Protein AF-A0A3C1DZK1-F1 (afdb_monomer)

Solvent-accessible surface area (backbone atoms only — not comparable to full-atom values): 9828 Å² total; per-residue (Å²): 140,86,86,83,82,64,71,58,36,56,19,50,46,92,81,34,94,62,18,38,54,68,71,61,47,35,73,73,57,36,68,80,52,71,35,83,40,84,42,90,48,55,38,66,56,58,53,66,40,24,66,87,45,89,32,43,88,37,55,49,61,30,21,50,66,93,44,80,73,98,70,36,77,62,51,45,28,49,62,27,54,60,26,74,51,48,52,51,41,48,50,34,64,62,43,87,80,31,46,78,78,40,43,69,56,45,50,50,35,53,51,48,49,54,52,42,47,53,41,26,71,75,70,70,40,64,42,67,74,67,73,69,60,72,90,77,54,73,88,77,67,48,77,90,60,77,77,69,74,80,68,73,76,87,74,85,83,90,80,92,133

Mean predicted aligned error: 7.93 Å

Foldseek 3Di:
DDDDDPLLCLADCVVDVNHPHLVVVCVRQNQAAADEAEDADDQVVSLVRNVVHNHSVNYDYFYADVFDDLFE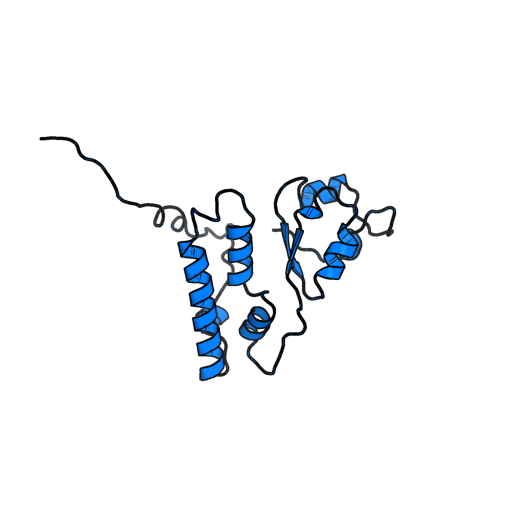PQVRCVSRLNHPLSSVLVCQVRGPPNVVVCVVVNVVSVVVSVVQVVCRVVPVYGDPCVVVDDDDDVVVVPDPPPPPPPPPPDDDDDDDD

Structure (mmCIF, N/CA/C/O backbone):
data_AF-A0A3C1DZK1-F1
#
_entry.id   AF-A0A3C1DZK1-F1
#
loop_
_atom_site.group_PDB
_atom_site.id
_atom_site.type_symbol
_atom_site.label_atom_id
_atom_site.label_alt_id
_atom_site.label_comp_id
_atom_site.label_asym_id
_atom_site.label_entity_id
_atom_site.label_seq_id
_atom_site.pdbx_PDB_ins_code
_atom_site.Cartn_x
_atom_site.Cartn_y
_atom_site.Cartn_z
_atom_site.occupancy
_atom_site.B_iso_or_equiv
_atom_site.auth_seq_id
_atom_site.auth_comp_id
_atom_site.auth_asym_id
_atom_site.auth_atom_id
_atom_site.pdbx_PDB_model_num
ATOM 1 N N . PHE A 1 1 ? -12.452 4.718 -0.309 1.00 89.06 1 PHE A N 1
ATOM 2 C CA . PHE A 1 1 ? -11.004 4.835 -0.044 1.00 89.06 1 PHE A CA 1
ATOM 3 C C . PHE A 1 1 ? -10.799 5.672 1.204 1.00 89.06 1 PHE A C 1
ATOM 5 O O . PHE A 1 1 ? -11.549 6.622 1.394 1.00 89.06 1 PHE A O 1
ATOM 12 N N . VAL A 1 2 ? -9.821 5.318 2.037 1.00 96.00 2 VAL A N 1
ATOM 13 C CA . VAL A 1 2 ? -9.431 6.076 3.236 1.00 96.00 2 VAL A CA 1
ATOM 14 C C . VAL A 1 2 ? -8.013 6.587 3.014 1.00 96.00 2 VAL A C 1
ATOM 16 O O . VAL A 1 2 ? -7.144 5.807 2.633 1.00 96.00 2 VAL A O 1
ATOM 19 N N . ASN A 1 3 ? -7.783 7.879 3.244 1.00 97.19 3 ASN A N 1
ATOM 20 C CA . ASN A 1 3 ? -6.448 8.468 3.223 1.00 97.19 3 ASN A CA 1
ATOM 21 C C . ASN A 1 3 ? -6.018 8.808 4.653 1.00 97.19 3 ASN A C 1
ATOM 23 O O . ASN A 1 3 ? -6.709 9.561 5.340 1.00 97.19 3 ASN A O 1
ATOM 27 N N . VAL A 1 4 ? -4.883 8.269 5.094 1.00 97.25 4 VAL A N 1
ATOM 28 C CA . VAL A 1 4 ? -4.348 8.497 6.442 1.00 97.25 4 VAL A CA 1
ATOM 29 C C . VAL A 1 4 ? -3.216 9.512 6.359 1.00 97.25 4 VAL A C 1
ATOM 31 O O . VAL A 1 4 ? -2.149 9.215 5.830 1.00 97.25 4 VAL A O 1
ATOM 34 N N . VAL A 1 5 ? -3.458 10.711 6.891 1.00 96.25 5 VAL A N 1
ATOM 35 C CA . VAL A 1 5 ? -2.474 11.809 6.911 1.00 96.25 5 VAL A CA 1
ATOM 36 C C . VAL A 1 5 ? -1.761 11.882 8.261 1.00 96.25 5 VAL A C 1
ATOM 38 O O . VAL A 1 5 ? -0.535 11.886 8.313 1.00 96.25 5 VAL A O 1
ATOM 41 N N . ASP A 1 6 ? -2.518 11.890 9.362 1.00 96.06 6 ASP A N 1
ATOM 42 C CA . ASP A 1 6 ? -1.965 11.789 10.716 1.00 96.06 6 ASP A CA 1
ATOM 43 C C . ASP A 1 6 ? -1.924 10.316 11.138 1.00 96.06 6 ASP A C 1
ATOM 45 O O . ASP A 1 6 ? -2.941 9.731 11.512 1.00 96.06 6 ASP A O 1
ATOM 49 N N . LEU A 1 7 ? -0.737 9.710 11.072 1.00 96.31 7 LEU A N 1
ATOM 50 C CA . LEU A 1 7 ? -0.542 8.300 11.411 1.00 96.31 7 LEU A CA 1
ATOM 51 C C . LEU A 1 7 ? -0.827 8.009 12.895 1.00 96.31 7 LEU A C 1
ATOM 53 O O . LEU A 1 7 ? -1.224 6.894 13.236 1.00 96.31 7 LEU A O 1
ATOM 57 N N . MET A 1 8 ? -0.671 8.999 13.782 1.00 97.12 8 MET A N 1
ATOM 58 C CA . MET A 1 8 ? -0.904 8.809 15.215 1.00 97.12 8 MET A CA 1
ATOM 59 C C . MET A 1 8 ? -2.386 8.589 15.537 1.00 97.12 8 MET A C 1
ATOM 61 O O . MET A 1 8 ? -2.689 7.997 16.572 1.00 97.12 8 MET A O 1
ATOM 65 N N . ARG A 1 9 ? -3.302 8.961 14.630 1.00 97.25 9 ARG A N 1
ATOM 66 C CA . ARG A 1 9 ? -4.741 8.665 14.743 1.00 97.25 9 ARG A CA 1
ATOM 67 C C . ARG A 1 9 ? -5.045 7.168 14.789 1.00 97.25 9 ARG A C 1
ATOM 69 O O . ARG A 1 9 ? -6.070 6.785 15.343 1.00 97.25 9 ARG A O 1
ATOM 76 N N . LEU A 1 10 ? -4.165 6.312 14.260 1.00 97.38 10 LEU A N 1
ATOM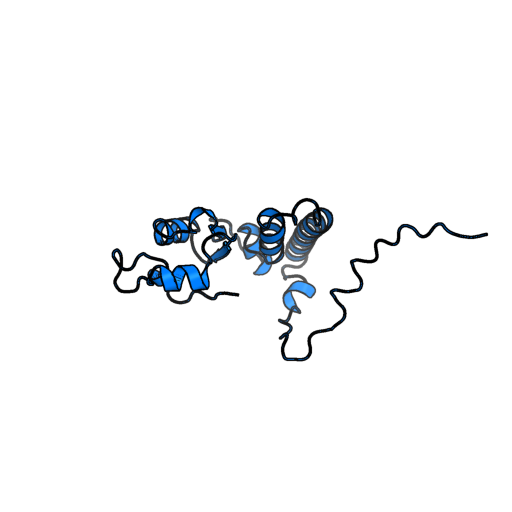 77 C CA . LEU A 1 10 ? -4.346 4.858 14.327 1.00 97.38 10 LEU A CA 1
ATOM 78 C C . LEU A 1 10 ? -4.258 4.314 15.762 1.00 97.38 10 LEU A C 1
ATOM 80 O O . LEU A 1 10 ? -4.835 3.265 16.041 1.00 97.38 10 LEU A O 1
ATOM 84 N N . GLN A 1 11 ? -3.592 5.025 16.678 1.00 97.25 11 GLN A N 1
ATOM 85 C CA . GLN A 1 11 ? -3.417 4.594 18.067 1.00 97.25 11 GLN A CA 1
ATOM 86 C C . GLN A 1 11 ? -4.667 4.798 18.907 1.00 97.25 11 GLN A C 1
ATOM 88 O O . GLN A 1 11 ? -5.369 5.787 18.735 1.00 97.25 11 GLN A O 1
ATOM 93 N N . ASP A 1 12 ? -4.886 3.900 19.860 1.00 94.31 12 ASP A N 1
ATOM 94 C CA . ASP A 1 12 ? -5.866 4.050 20.939 1.00 94.31 12 ASP A CA 1
ATOM 95 C C . ASP A 1 12 ? -5.677 5.407 21.668 1.00 94.31 12 ASP A C 1
ATOM 97 O O . ASP A 1 12 ? -4.537 5.780 21.979 1.00 94.31 12 ASP A O 1
ATOM 101 N N . PRO A 1 13 ? -6.758 6.166 21.944 1.00 95.75 13 PRO A N 1
ATOM 102 C CA . PRO A 1 13 ? -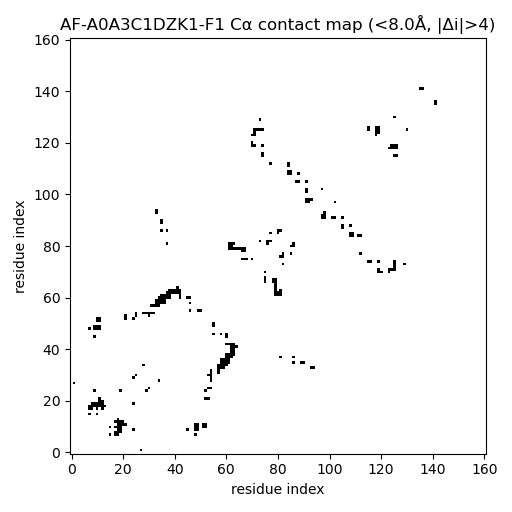6.677 7.494 22.562 1.00 95.75 13 PRO A CA 1
ATOM 103 C C . PRO A 1 13 ? -6.094 7.463 23.983 1.00 95.75 13 PRO A C 1
ATOM 105 O O . PRO A 1 13 ? -5.583 8.473 24.464 1.00 95.75 13 PRO A O 1
ATOM 108 N N . THR A 1 14 ? -6.107 6.308 24.656 1.00 95.38 14 THR A N 1
ATOM 109 C CA . THR A 1 14 ? -5.430 6.107 25.947 1.00 95.38 14 THR A CA 1
ATOM 110 C C . THR A 1 14 ? -3.909 6.002 25.816 1.00 95.38 14 THR A C 1
ATOM 112 O O . THR A 1 14 ? -3.203 6.172 26.808 1.00 95.38 14 THR A O 1
ATOM 115 N N . GLN A 1 15 ? -3.392 5.709 24.617 1.00 94.56 15 GLN A N 1
ATOM 116 C CA . GLN A 1 15 ? -1.956 5.581 24.341 1.00 94.56 15 GLN A CA 1
ATOM 117 C C . GLN A 1 15 ? -1.347 6.874 23.794 1.00 94.56 15 GLN A C 1
ATOM 119 O O . GLN A 1 15 ? -0.170 7.143 24.032 1.00 94.56 15 GLN A O 1
ATOM 124 N N . HIS A 1 16 ? -2.124 7.681 23.065 1.00 95.25 16 HIS A N 1
ATOM 125 C CA . HIS A 1 16 ? -1.625 8.911 22.459 1.00 95.25 16 HIS A CA 1
ATOM 126 C C . HIS A 1 16 ? -2.717 9.993 22.373 1.00 95.25 16 HIS A C 1
ATOM 128 O O . HIS A 1 16 ? -3.825 9.679 21.945 1.00 95.25 16 HIS A O 1
ATOM 134 N N . PRO A 1 17 ? -2.421 11.281 22.658 1.00 94.88 17 PRO A N 1
ATOM 135 C CA . PRO A 1 17 ? -3.427 12.355 22.639 1.00 94.88 17 PRO A CA 1
ATOM 136 C C . PRO A 1 17 ? -4.111 12.585 21.283 1.00 94.88 17 PRO A C 1
ATOM 138 O O . PRO A 1 17 ? -5.195 13.152 21.221 1.00 94.88 17 PRO A O 1
ATOM 141 N N . HIS A 1 18 ? -3.468 12.170 20.190 1.00 95.19 18 HIS A N 1
ATOM 142 C CA . HIS A 1 18 ? -4.031 12.241 18.833 1.00 95.19 18 HIS A CA 1
ATOM 143 C C . HIS A 1 18 ? -4.790 10.970 18.431 1.00 95.19 18 HIS A C 1
ATOM 145 O O . HIS A 1 18 ? -5.290 10.892 17.308 1.00 95.19 18 HIS A O 1
ATOM 151 N N . GLY A 1 19 ? -4.822 9.958 19.299 1.00 96.56 19 GLY A N 1
ATOM 152 C CA . GLY A 1 19 ? -5.484 8.697 19.024 1.00 96.56 19 GLY A CA 1
ATOM 153 C C . GLY A 1 19 ? -6.975 8.893 18.764 1.00 96.56 19 GLY A C 1
ATOM 154 O O . GLY A 1 19 ? -7.639 9.689 19.424 1.00 96.56 19 GLY A O 1
ATOM 155 N N . MET A 1 20 ? -7.495 8.199 17.757 1.00 96.19 20 MET A N 1
ATOM 156 C CA . MET A 1 20 ? -8.904 8.284 17.366 1.00 96.19 20 MET A CA 1
ATOM 157 C C . MET A 1 20 ? -9.784 7.453 18.320 1.00 96.19 20 MET A C 1
ATOM 159 O O . MET A 1 20 ? -9.365 6.348 18.661 1.00 96.19 20 MET A O 1
ATOM 163 N N . PRO A 1 21 ? -10.983 7.900 18.737 1.00 96.94 21 PRO A N 1
ATOM 164 C CA . PRO A 1 21 ? -11.939 7.047 19.452 1.00 96.94 21 PRO A CA 1
ATOM 165 C C . PRO A 1 21 ? -12.226 5.737 18.702 1.00 96.94 21 PRO A C 1
ATOM 167 O O . PRO A 1 21 ? -12.169 5.707 17.474 1.00 96.94 21 PRO A O 1
ATOM 170 N N . ASP A 1 22 ? -12.525 4.648 19.415 1.00 97.25 22 ASP A N 1
ATOM 171 C CA . ASP A 1 22 ? -12.754 3.340 18.775 1.00 97.25 22 ASP A CA 1
ATOM 172 C C . ASP A 1 22 ? -13.943 3.364 17.804 1.00 97.25 22 ASP A C 1
ATOM 174 O O . ASP A 1 22 ? -13.847 2.812 16.713 1.00 97.25 22 ASP A O 1
ATOM 178 N N . GLU A 1 23 ? -15.021 4.076 18.146 1.00 97.19 23 GLU A N 1
ATOM 179 C CA . GLU A 1 23 ? -16.193 4.238 17.273 1.00 97.19 23 GLU A CA 1
ATOM 180 C C . GLU A 1 23 ? -15.852 4.926 15.941 1.00 97.19 23 GLU A C 1
ATOM 182 O O . GLU A 1 23 ? -16.282 4.481 14.874 1.00 97.19 23 GLU A O 1
ATOM 187 N N . ASP A 1 24 ? -15.013 5.964 15.985 1.00 97.44 24 ASP A N 1
ATOM 188 C CA . ASP A 1 24 ? -14.542 6.669 14.797 1.00 97.44 24 ASP A CA 1
ATOM 189 C C . ASP A 1 24 ? -13.626 5.759 13.970 1.00 97.44 24 ASP A C 1
ATOM 191 O O . ASP A 1 24 ? -13.761 5.691 12.746 1.00 97.44 24 ASP A O 1
ATOM 195 N N . PHE A 1 25 ? -12.726 5.018 14.626 1.00 97.81 25 PHE A N 1
ATOM 196 C CA . PHE A 1 25 ? -11.829 4.080 13.955 1.00 97.81 25 PHE A CA 1
ATOM 197 C C . PHE A 1 25 ? -12.617 2.987 13.227 1.00 97.81 25 PHE A C 1
ATOM 199 O O . PHE A 1 25 ? -12.369 2.727 12.047 1.00 97.81 25 PHE A O 1
ATOM 206 N N . ASP A 1 26 ? -13.599 2.392 13.901 1.00 97.81 26 ASP A N 1
ATOM 207 C CA . ASP A 1 26 ? -14.452 1.341 13.353 1.00 97.81 26 ASP A CA 1
ATOM 208 C C . ASP A 1 26 ? -15.348 1.872 12.224 1.00 97.81 26 ASP A C 1
ATOM 210 O O . ASP A 1 26 ? -15.584 1.166 11.244 1.00 97.81 26 ASP A O 1
ATOM 214 N N . SER A 1 27 ? -15.784 3.136 12.279 1.00 97.25 27 SER A N 1
ATOM 215 C CA . SER A 1 27 ? -16.519 3.755 11.166 1.00 97.25 27 SER A CA 1
ATOM 216 C C . SER A 1 27 ? -15.675 3.875 9.887 1.00 97.25 27 SER A C 1
ATOM 218 O O . SER A 1 27 ? -16.202 3.776 8.776 1.00 97.25 27 SER A O 1
ATOM 220 N N . VAL A 1 28 ? -14.356 4.049 10.033 1.00 97.12 28 VAL A N 1
ATOM 221 C CA . VAL A 1 28 ? -13.412 4.239 8.923 1.00 97.12 28 VAL A CA 1
ATOM 222 C C . VAL A 1 28 ? -12.889 2.906 8.390 1.00 97.12 28 VAL A C 1
ATOM 224 O O . VAL A 1 28 ? -12.831 2.702 7.176 1.00 97.12 28 VAL A O 1
ATOM 227 N N . PHE A 1 29 ? -12.490 2.002 9.285 1.00 97.69 29 PHE A N 1
ATOM 228 C CA . PHE A 1 29 ? -11.805 0.753 8.940 1.00 97.69 29 PHE A CA 1
ATOM 229 C C . PHE A 1 29 ? -12.680 -0.487 9.069 1.00 97.69 29 PHE A C 1
ATOM 231 O O . PHE A 1 29 ? -12.211 -1.585 8.763 1.00 97.69 29 PHE A O 1
ATOM 238 N N . THR A 1 30 ? -13.951 -0.314 9.441 1.00 97.75 30 THR A N 1
ATOM 239 C CA . THR A 1 30 ? -14.915 -1.383 9.732 1.00 97.75 30 THR A CA 1
ATOM 240 C C . THR A 1 30 ? -14.488 -2.250 10.912 1.00 97.75 30 THR A C 1
ATOM 242 O O . THR A 1 30 ? -13.351 -2.185 11.371 1.00 97.75 30 THR A O 1
ATOM 245 N N . THR A 1 31 ? -15.402 -3.079 11.405 1.00 98.00 31 THR A N 1
ATOM 246 C CA . THR A 1 31 ? -15.141 -3.985 12.530 1.00 98.00 31 THR A CA 1
ATOM 247 C C . THR A 1 31 ? -14.650 -5.363 12.091 1.00 98.00 31 THR A C 1
ATOM 249 O O . THR A 1 31 ? -14.102 -6.096 12.909 1.00 98.00 31 THR A O 1
ATOM 252 N N . ASP A 1 32 ? -14.877 -5.736 10.829 1.00 97.31 32 ASP A N 1
ATOM 253 C CA . ASP A 1 32 ? -14.775 -7.125 10.369 1.00 97.31 32 ASP A CA 1
ATOM 254 C C . ASP A 1 32 ? -14.281 -7.308 8.924 1.00 97.31 32 ASP A C 1
ATOM 256 O O . ASP A 1 32 ? -14.016 -8.441 8.516 1.00 97.31 32 ASP A O 1
ATOM 260 N N . LYS A 1 33 ? -14.157 -6.241 8.121 1.00 98.00 33 LYS A N 1
ATOM 261 C CA . LYS A 1 33 ? -13.747 -6.375 6.714 1.00 98.00 33 LYS A CA 1
ATOM 262 C C . LYS A 1 33 ? -12.226 -6.299 6.557 1.00 98.00 33 LYS A C 1
ATOM 264 O O . LYS A 1 33 ? -11.576 -5.544 7.285 1.00 98.00 33 LYS A O 1
ATOM 269 N N . PRO A 1 34 ? -11.652 -7.001 5.561 1.00 98.31 34 PRO A N 1
ATOM 270 C CA . PRO A 1 34 ? -10.246 -6.858 5.195 1.00 98.31 34 PRO A CA 1
ATOM 271 C C . PRO A 1 34 ? -9.863 -5.408 4.872 1.00 98.31 34 PRO A C 1
ATOM 273 O O . PRO A 1 34 ? -10.561 -4.729 4.115 1.00 98.31 34 PRO A O 1
ATOM 276 N N . VAL A 1 35 ? -8.712 -4.959 5.378 1.00 98.44 35 VAL A N 1
ATOM 277 C CA . VAL A 1 35 ? -8.138 -3.633 5.110 1.00 98.44 35 VAL A CA 1
ATOM 278 C C . VAL A 1 35 ? -6.815 -3.801 4.370 1.00 98.44 35 VAL A C 1
ATOM 280 O O . VAL A 1 35 ? -5.818 -4.222 4.951 1.00 98.44 35 VAL A O 1
ATOM 283 N N . ILE A 1 36 ? -6.780 -3.438 3.087 1.00 98.44 36 ILE A N 1
ATOM 284 C CA . ILE A 1 36 ? -5.524 -3.345 2.329 1.00 98.44 36 ILE A CA 1
ATOM 285 C C . ILE A 1 36 ? -4.915 -1.967 2.584 1.00 98.44 36 ILE A C 1
ATOM 287 O O . ILE A 1 36 ? -5.479 -0.951 2.177 1.00 98.44 36 ILE A O 1
ATOM 291 N N . PHE A 1 37 ? -3.775 -1.927 3.275 1.00 98.62 37 PHE A N 1
ATOM 292 C CA . PHE A 1 37 ? -3.149 -0.682 3.721 1.00 98.62 37 PHE A CA 1
ATOM 293 C C . PHE A 1 37 ? -1.809 -0.475 3.008 1.00 98.62 37 PHE A C 1
ATOM 295 O O . PHE A 1 37 ? -0.858 -1.215 3.248 1.00 98.62 37 PHE A O 1
ATOM 302 N N . ALA A 1 38 ? -1.708 0.542 2.153 1.00 98.38 38 ALA A N 1
ATOM 303 C CA . ALA A 1 38 ? -0.453 0.932 1.512 1.00 98.38 38 ALA A CA 1
ATOM 304 C C . ALA A 1 38 ? 0.249 2.019 2.341 1.00 98.38 38 ALA A C 1
ATOM 306 O O . ALA A 1 38 ? -0.325 3.074 2.603 1.00 98.38 38 ALA A O 1
ATOM 307 N N . PHE A 1 39 ? 1.486 1.763 2.762 1.00 98.25 39 PHE A N 1
ATOM 308 C CA . PHE A 1 39 ? 2.244 2.634 3.655 1.00 98.25 39 PHE A CA 1
ATOM 309 C C . PHE A 1 39 ? 3.639 2.935 3.100 1.00 98.25 39 PHE A C 1
ATOM 311 O O . PHE A 1 39 ? 4.304 2.061 2.558 1.00 98.25 39 PHE A O 1
ATOM 318 N N . HIS A 1 40 ? 4.109 4.175 3.249 1.00 95.62 40 HIS A N 1
ATOM 319 C CA . HIS A 1 40 ? 5.418 4.596 2.732 1.00 95.62 40 HIS A CA 1
ATOM 320 C C . HIS A 1 40 ? 6.599 4.084 3.576 1.00 95.62 40 HIS A C 1
ATOM 322 O O . HIS A 1 40 ? 7.720 4.017 3.082 1.00 95.62 40 HIS A O 1
ATOM 328 N N . GLY A 1 41 ? 6.360 3.739 4.846 1.00 97.25 41 GLY A N 1
ATOM 329 C CA . GLY A 1 41 ? 7.374 3.222 5.764 1.00 97.25 41 GLY A CA 1
ATOM 330 C C . GLY A 1 41 ? 7.271 1.714 5.991 1.00 97.25 41 GLY A C 1
ATOM 331 O O . GLY A 1 41 ? 6.683 0.972 5.203 1.00 97.25 41 GLY A O 1
ATOM 332 N N . TYR A 1 42 ? 7.829 1.258 7.112 1.00 98.19 42 TYR A N 1
ATOM 333 C CA . TYR A 1 42 ? 7.813 -0.150 7.503 1.00 98.19 42 TYR A CA 1
ATOM 334 C C . TYR A 1 42 ? 6.414 -0.618 7.933 1.00 98.19 42 TYR A C 1
ATOM 336 O O . TYR A 1 42 ? 5.850 -0.036 8.866 1.00 98.19 42 TYR A O 1
ATOM 344 N N . PRO A 1 43 ? 5.874 -1.710 7.353 1.00 98.00 43 PRO A N 1
ATOM 345 C CA . PRO A 1 43 ? 4.552 -2.241 7.709 1.00 98.00 43 PRO A CA 1
ATOM 346 C C . PRO A 1 43 ? 4.364 -2.525 9.202 1.00 98.00 43 PRO A C 1
ATOM 348 O O . PRO A 1 43 ? 3.279 -2.322 9.745 1.00 98.00 43 PRO A O 1
ATOM 351 N N . ALA A 1 44 ? 5.434 -2.953 9.880 1.00 98.00 44 ALA A N 1
ATOM 352 C CA . ALA A 1 44 ? 5.415 -3.272 11.304 1.00 98.00 44 ALA A CA 1
ATOM 353 C C . ALA A 1 44 ? 4.925 -2.101 12.172 1.00 98.00 44 ALA A C 1
ATOM 355 O O . ALA A 1 44 ? 4.220 -2.332 13.151 1.00 98.00 44 ALA A O 1
ATOM 356 N N . LEU A 1 45 ? 5.227 -0.854 11.789 1.00 98.12 45 LEU A N 1
ATOM 357 C CA . LEU A 1 45 ? 4.778 0.322 12.532 1.00 98.12 45 LEU A CA 1
ATOM 358 C C . LEU A 1 45 ? 3.251 0.446 12.518 1.00 98.12 45 LEU A C 1
ATOM 360 O O . LEU A 1 45 ? 2.654 0.695 13.557 1.00 98.12 45 LEU A O 1
ATOM 364 N N . VAL A 1 46 ? 2.599 0.228 11.374 1.00 98.44 46 VAL A N 1
ATOM 365 C CA . VAL A 1 46 ? 1.130 0.297 11.282 1.00 98.44 46 VAL A CA 1
ATOM 366 C C . VAL A 1 46 ? 0.490 -0.744 12.200 1.00 98.44 46 VAL A C 1
ATOM 368 O O . VAL A 1 46 ? -0.425 -0.416 12.951 1.00 98.44 46 VAL A O 1
ATOM 371 N N . HIS A 1 47 ? 1.019 -1.972 12.211 1.00 98.19 47 HIS A N 1
ATOM 372 C CA . HIS A 1 47 ? 0.554 -3.017 13.126 1.00 98.19 47 HIS A CA 1
ATOM 373 C C . HIS A 1 47 ? 0.779 -2.647 14.595 1.00 98.19 47 HIS A C 1
ATOM 375 O O . HIS A 1 47 ? -0.115 -2.848 15.413 1.00 98.19 47 HIS A O 1
ATOM 381 N N . GLN A 1 48 ? 1.935 -2.068 14.928 1.00 97.69 48 GLN A N 1
ATOM 382 C CA . GLN A 1 48 ? 2.227 -1.597 16.280 1.00 97.69 48 GLN A CA 1
ATOM 383 C C . GLN A 1 48 ? 1.291 -0.465 16.713 1.00 97.69 48 GLN A C 1
ATOM 385 O O . GLN A 1 48 ? 0.925 -0.412 17.878 1.00 97.69 48 GLN A O 1
ATOM 390 N N . LEU A 1 49 ? 0.900 0.440 15.818 1.00 97.94 49 LEU A N 1
ATOM 391 C CA . LEU A 1 49 ? -0.001 1.541 16.166 1.00 97.94 49 LEU A CA 1
ATOM 392 C C . LEU A 1 49 ? -1.455 1.066 16.292 1.00 97.94 49 LEU A C 1
ATOM 394 O O . LEU A 1 49 ? -2.175 1.539 17.166 1.00 97.94 49 LEU A O 1
ATOM 398 N N . ALA A 1 50 ? -1.879 0.109 15.464 1.00 97.75 50 ALA A N 1
ATOM 399 C CA . ALA A 1 50 ? -3.259 -0.373 15.418 1.00 97.75 50 ALA A CA 1
ATOM 400 C C . ALA A 1 50 ? -3.550 -1.575 16.339 1.00 97.75 50 ALA A C 1
ATOM 402 O O . ALA A 1 50 ? -4.691 -2.017 16.388 1.00 97.75 50 ALA A O 1
ATOM 403 N N . TYR A 1 51 ? -2.572 -2.120 17.076 1.00 97.12 51 TYR A N 1
ATOM 404 C CA . TYR A 1 51 ? -2.705 -3.419 17.768 1.00 97.12 51 TYR A CA 1
ATOM 405 C C . TYR A 1 51 ? -3.873 -3.552 18.765 1.00 97.12 51 TYR A C 1
ATOM 407 O O . TYR A 1 51 ? -4.260 -4.672 19.078 1.00 97.12 51 TYR A O 1
ATOM 415 N N . ARG A 1 52 ? -4.412 -2.441 19.290 1.00 96.44 52 ARG A N 1
ATOM 416 C CA . ARG A 1 52 ? -5.556 -2.430 20.230 1.00 96.44 52 ARG A CA 1
ATOM 417 C C . ARG A 1 52 ? -6.913 -2.256 19.545 1.00 96.44 52 ARG A C 1
ATOM 419 O O . ARG A 1 52 ? -7.928 -2.249 20.226 1.00 96.44 52 ARG A O 1
ATOM 426 N N . ARG A 1 53 ? -6.944 -2.061 18.225 1.00 97.69 53 ARG A N 1
ATOM 427 C CA . ARG A 1 53 ? -8.169 -1.749 17.474 1.00 97.69 53 ARG A CA 1
ATOM 428 C C . ARG A 1 53 ? -8.934 -3.014 17.126 1.00 97.69 53 ARG A C 1
ATOM 430 O O . ARG A 1 53 ? -8.310 -3.989 16.736 1.00 97.69 53 ARG A O 1
ATOM 437 N N . ASN A 1 54 ? -10.264 -2.988 17.162 1.00 95.81 54 ASN A N 1
ATOM 438 C CA . ASN A 1 54 ? -11.110 -4.175 16.961 1.00 95.81 54 ASN A CA 1
ATOM 439 C C . ASN A 1 54 ? -10.751 -4.987 15.699 1.00 95.81 54 ASN A C 1
ATOM 441 O O . ASN A 1 54 ? -10.540 -6.199 15.757 1.00 95.81 54 ASN A O 1
ATOM 445 N N . ASN A 1 55 ? -10.592 -4.308 14.564 1.00 97.12 55 ASN A N 1
ATOM 446 C CA . ASN A 1 55 ? -10.349 -4.940 13.266 1.00 97.12 55 ASN A CA 1
ATOM 447 C C . ASN A 1 55 ? -8.854 -5.113 12.913 1.00 97.12 55 ASN A C 1
ATOM 449 O O . ASN A 1 55 ? -8.508 -5.404 11.769 1.00 97.12 55 ASN A O 1
ATOM 453 N N . HIS A 1 56 ? -7.928 -4.921 13.863 1.00 97.31 56 HIS A N 1
ATOM 454 C CA . HIS A 1 56 ? -6.486 -4.866 13.569 1.00 97.31 56 HIS A CA 1
ATOM 455 C C . HIS A 1 56 ? -5.920 -6.148 12.928 1.00 97.31 56 HIS A C 1
ATOM 457 O O . HIS A 1 56 ? -4.930 -6.099 12.199 1.00 97.31 56 HIS A O 1
ATOM 463 N N . HIS A 1 57 ? -6.545 -7.298 13.185 1.00 97.38 57 HIS A N 1
ATOM 464 C CA . HIS A 1 57 ? -6.161 -8.592 12.624 1.00 97.38 57 HIS A CA 1
ATOM 465 C C . HIS A 1 57 ? -6.450 -8.705 11.114 1.00 97.38 57 HIS A C 1
ATOM 467 O O . HIS A 1 57 ? -5.805 -9.499 10.432 1.00 97.38 57 HIS A O 1
ATOM 473 N N . ASN A 1 58 ? -7.359 -7.880 10.584 1.00 98.00 58 ASN A N 1
ATOM 474 C CA . ASN A 1 58 ? -7.702 -7.796 9.162 1.00 98.00 58 ASN A CA 1
ATOM 475 C C . ASN A 1 58 ? -6.885 -6.738 8.402 1.00 98.00 58 ASN A C 1
ATOM 477 O O . ASN A 1 58 ? -7.149 -6.471 7.228 1.00 98.00 58 ASN A O 1
ATOM 481 N N . PHE A 1 59 ? -5.889 -6.118 9.044 1.00 98.44 59 PHE A N 1
ATOM 482 C CA . PHE A 1 59 ? -4.987 -5.190 8.370 1.00 98.44 59 PHE A CA 1
ATOM 483 C C . PHE A 1 59 ? -3.927 -5.969 7.590 1.00 98.44 59 PHE A C 1
ATOM 485 O O . PHE A 1 59 ? -3.089 -6.670 8.153 1.00 98.44 59 PHE A O 1
ATOM 492 N N . HIS A 1 60 ? -3.928 -5.796 6.275 1.00 98.38 60 HIS A N 1
ATOM 493 C CA . HIS A 1 60 ? -2.938 -6.339 5.355 1.00 98.38 60 HIS A CA 1
ATOM 494 C C . HIS A 1 60 ? -2.074 -5.189 4.846 1.00 98.38 60 HIS A C 1
ATOM 496 O O . HIS A 1 60 ? -2.389 -4.526 3.856 1.00 98.38 60 HIS A O 1
ATOM 502 N N . VAL A 1 61 ? -0.994 -4.918 5.580 1.00 98.50 61 VAL A N 1
ATOM 503 C CA . VAL A 1 61 ? -0.151 -3.747 5.344 1.00 98.50 61 VAL A CA 1
ATOM 504 C C . VAL A 1 61 ? 0.964 -4.073 4.350 1.00 98.50 61 VAL A C 1
ATOM 506 O O . VAL A 1 61 ? 1.737 -5.019 4.523 1.00 98.50 61 VAL A O 1
ATOM 509 N N . ARG A 1 62 ? 1.075 -3.251 3.309 1.00 98.38 62 ARG A N 1
ATOM 510 C CA . ARG A 1 62 ? 2.217 -3.186 2.394 1.00 98.38 62 ARG A CA 1
ATOM 511 C C . ARG A 1 62 ? 2.996 -1.911 2.656 1.00 98.38 62 ARG A C 1
ATOM 513 O O . ARG A 1 62 ? 2.423 -0.882 2.992 1.00 98.38 62 ARG A O 1
ATOM 520 N N . GLY A 1 63 ? 4.305 -1.985 2.482 1.00 97.75 63 GLY A N 1
ATOM 521 C CA . GLY A 1 63 ? 5.183 -0.842 2.645 1.00 97.75 63 GLY A CA 1
ATOM 522 C C . GLY A 1 63 ? 6.616 -1.204 2.332 1.00 97.75 63 GLY A C 1
ATOM 523 O O . GLY A 1 63 ? 6.871 -2.228 1.699 1.00 97.75 63 GLY A O 1
ATOM 524 N N . PHE A 1 64 ? 7.544 -0.364 2.765 1.00 97.75 64 PHE A N 1
ATOM 525 C CA . PHE A 1 64 ? 8.954 -0.526 2.448 1.00 97.75 64 PHE A CA 1
ATOM 526 C C . PHE A 1 64 ? 9.519 -1.842 3.009 1.00 97.75 64 PHE A C 1
ATOM 528 O O . PHE A 1 64 ? 9.286 -2.195 4.169 1.00 97.75 64 PHE A O 1
ATOM 535 N N . LYS A 1 65 ? 10.254 -2.574 2.163 1.00 97.69 65 LYS A N 1
ATOM 536 C CA . LYS A 1 65 ? 10.854 -3.887 2.453 1.00 97.69 65 LYS A CA 1
ATOM 537 C C . LYS A 1 65 ? 12.380 -3.885 2.340 1.00 97.69 65 LYS A C 1
ATOM 539 O O . LYS A 1 65 ? 12.954 -4.956 2.159 1.00 97.69 65 LYS A O 1
ATOM 544 N N . GLU A 1 66 ? 13.026 -2.718 2.389 1.00 97.06 66 GLU A N 1
ATOM 545 C CA . GLU A 1 66 ? 14.481 -2.589 2.173 1.00 97.06 66 GLU A CA 1
ATOM 546 C C . GLU A 1 66 ? 14.925 -3.125 0.803 1.00 97.06 66 GLU A C 1
ATOM 548 O O . GLU A 1 66 ? 16.026 -3.643 0.626 1.00 97.06 66 GLU A O 1
ATOM 553 N N . LYS A 1 67 ? 14.039 -3.030 -0.195 1.00 96.06 67 LYS A N 1
ATOM 554 C CA . LYS A 1 67 ? 14.340 -3.410 -1.572 1.00 96.06 67 LYS A CA 1
ATOM 555 C C . LYS A 1 67 ? 14.390 -2.160 -2.428 1.00 96.06 67 LYS A C 1
ATOM 557 O O . LYS A 1 67 ? 13.402 -1.445 -2.561 1.00 96.06 67 LYS A O 1
ATOM 562 N N . GLY A 1 68 ? 15.548 -1.900 -3.010 1.00 93.44 68 GLY A N 1
ATOM 563 C CA . GLY A 1 68 ? 15.753 -0.734 -3.847 1.00 93.44 68 GLY A CA 1
ATOM 564 C C . GLY A 1 68 ? 17.079 -0.794 -4.575 1.00 93.44 68 GLY A C 1
ATOM 565 O O . GLY A 1 68 ? 18.029 -1.427 -4.121 1.00 93.44 68 GLY A O 1
ATOM 566 N N . THR A 1 69 ? 17.117 -0.138 -5.724 1.00 94.94 69 THR A N 1
ATOM 567 C CA . THR A 1 69 ? 18.323 0.111 -6.510 1.00 94.94 69 THR A CA 1
ATOM 568 C C . THR A 1 69 ? 18.069 1.337 -7.384 1.00 94.94 69 THR A C 1
ATOM 570 O O . THR A 1 69 ? 16.971 1.895 -7.371 1.00 94.94 69 THR A O 1
ATOM 573 N N . THR A 1 70 ? 19.061 1.772 -8.153 1.00 96.75 70 THR A N 1
ATOM 574 C CA . THR A 1 70 ? 18.829 2.751 -9.217 1.00 96.75 70 THR A CA 1
ATOM 575 C C . THR A 1 70 ? 17.955 2.102 -10.292 1.00 96.75 70 THR A C 1
ATOM 577 O O . THR A 1 70 ? 18.438 1.295 -11.080 1.00 96.75 70 THR A O 1
ATOM 580 N N . THR A 1 71 ? 16.662 2.415 -10.290 1.00 97.25 71 THR A N 1
ATOM 581 C CA . THR A 1 71 ? 15.658 1.901 -11.235 1.00 97.25 71 THR A CA 1
ATOM 582 C C . THR A 1 71 ? 14.534 2.931 -11.400 1.00 97.25 71 THR A C 1
ATOM 584 O O . THR A 1 71 ? 14.599 4.032 -10.844 1.00 97.25 71 THR A O 1
ATOM 587 N N . THR A 1 72 ? 13.515 2.602 -12.185 1.00 98.06 72 THR A N 1
ATOM 588 C CA . THR A 1 72 ? 12.373 3.475 -12.458 1.00 98.06 72 THR A CA 1
ATOM 589 C C . THR A 1 72 ? 11.409 3.554 -11.259 1.00 98.06 72 THR A C 1
ATOM 591 O O . THR A 1 72 ? 11.384 2.649 -10.416 1.00 98.06 72 THR A O 1
ATOM 594 N N . PRO A 1 73 ? 10.595 4.623 -11.140 1.00 98.00 73 PRO A N 1
ATOM 595 C CA . PRO A 1 73 ? 9.634 4.765 -10.044 1.00 98.00 73 PRO A CA 1
ATOM 596 C C . PRO A 1 73 ? 8.683 3.573 -9.869 1.00 98.00 73 PRO A C 1
ATOM 598 O O . PRO A 1 73 ? 8.462 3.136 -8.737 1.00 98.00 73 PRO A O 1
ATOM 601 N N . PHE A 1 74 ? 8.130 3.020 -10.953 1.00 98.12 74 PHE A N 1
ATOM 602 C CA . PHE A 1 74 ? 7.212 1.886 -10.840 1.00 98.12 74 PHE A CA 1
ATOM 603 C C . PHE A 1 74 ? 7.924 0.594 -10.432 1.00 98.12 74 PHE A C 1
ATOM 605 O O . PHE A 1 74 ? 7.424 -0.127 -9.564 1.00 98.12 74 PHE A O 1
ATOM 612 N N . ASP A 1 75 ? 9.116 0.322 -10.973 1.00 98.12 75 ASP A N 1
ATOM 613 C CA . ASP A 1 75 ? 9.896 -0.849 -10.559 1.00 98.12 75 ASP A CA 1
ATOM 614 C C . ASP A 1 75 ? 10.322 -0.747 -9.083 1.00 98.12 75 ASP A C 1
ATOM 616 O O . ASP A 1 75 ? 10.249 -1.742 -8.361 1.00 98.12 75 ASP A O 1
ATOM 620 N N . MET A 1 76 ? 10.631 0.453 -8.568 1.00 98.12 76 MET A N 1
ATOM 621 C CA . MET A 1 76 ? 10.862 0.666 -7.129 1.00 98.12 76 MET A CA 1
ATOM 622 C C . MET A 1 76 ? 9.666 0.241 -6.260 1.00 98.12 76 MET A C 1
ATOM 624 O O . MET A 1 76 ? 9.855 -0.368 -5.200 1.00 98.12 76 MET A O 1
ATOM 628 N N . LEU A 1 77 ? 8.429 0.512 -6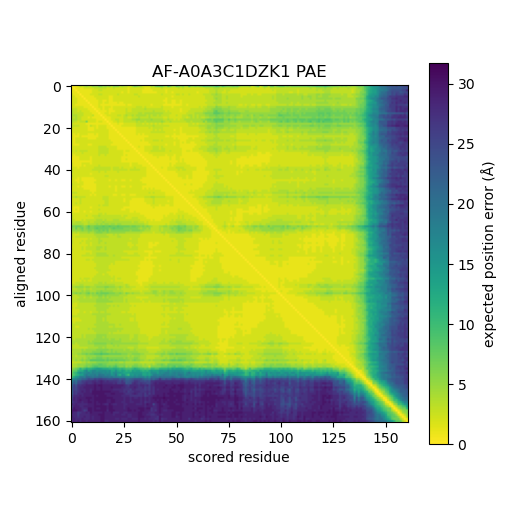.694 1.00 98.06 77 LEU A N 1
ATOM 629 C CA . LEU A 1 77 ? 7.226 0.036 -5.999 1.00 98.06 77 LEU A CA 1
ATOM 630 C C . LEU A 1 77 ? 7.074 -1.482 -6.120 1.00 98.06 77 LEU A C 1
ATOM 632 O O . LEU A 1 77 ? 6.762 -2.151 -5.131 1.00 98.06 77 LEU A O 1
ATOM 636 N N . MET A 1 78 ? 7.341 -2.040 -7.302 1.00 97.69 78 MET A N 1
ATOM 637 C CA . MET A 1 78 ? 7.274 -3.481 -7.527 1.00 97.69 78 MET A CA 1
ATOM 638 C C . MET A 1 78 ? 8.281 -4.258 -6.678 1.00 97.69 78 MET A C 1
ATOM 640 O O . MET A 1 78 ? 7.945 -5.319 -6.150 1.00 97.69 78 MET A O 1
ATOM 644 N N . LEU A 1 79 ? 9.500 -3.738 -6.507 1.00 97.62 79 LEU A N 1
ATOM 645 C CA . LEU A 1 79 ? 10.522 -4.318 -5.633 1.00 97.62 79 LEU A CA 1
ATOM 646 C C . LEU A 1 79 ? 10.025 -4.450 -4.186 1.00 97.62 79 LEU A C 1
ATOM 648 O O . LEU A 1 79 ? 10.375 -5.415 -3.506 1.00 97.62 79 LEU A O 1
ATOM 652 N N . ASN A 1 80 ? 9.171 -3.531 -3.735 1.00 98.25 80 ASN A N 1
ATOM 653 C CA . ASN A 1 80 ? 8.608 -3.516 -2.384 1.00 98.25 80 ASN A CA 1
ATOM 654 C C . ASN A 1 80 ? 7.211 -4.152 -2.279 1.00 98.25 80 ASN A C 1
ATOM 656 O O . ASN A 1 80 ? 6.635 -4.158 -1.192 1.00 98.25 80 ASN A O 1
ATOM 660 N N . ASP A 1 81 ? 6.676 -4.737 -3.360 1.00 97.81 81 ASP A N 1
ATOM 661 C CA . ASP A 1 81 ? 5.297 -5.247 -3.424 1.00 97.81 81 ASP A CA 1
ATOM 662 C C . ASP A 1 81 ? 4.246 -4.175 -3.063 1.00 97.81 81 ASP A C 1
ATOM 664 O O . ASP A 1 81 ? 3.265 -4.460 -2.372 1.00 97.81 81 ASP A O 1
ATOM 668 N N . LEU A 1 82 ? 4.476 -2.937 -3.508 1.00 97.94 82 LEU A N 1
ATOM 669 C CA . LEU A 1 82 ? 3.622 -1.769 -3.255 1.00 97.94 82 LEU A CA 1
ATOM 670 C C . LEU A 1 82 ? 3.016 -1.189 -4.548 1.00 97.94 82 LEU A C 1
ATOM 672 O O . LEU A 1 82 ? 2.358 -0.153 -4.524 1.00 97.94 82 LEU A O 1
ATOM 676 N N . ASP A 1 83 ? 3.242 -1.840 -5.688 1.00 98.12 83 ASP A N 1
ATOM 677 C CA . ASP A 1 83 ? 2.681 -1.431 -6.973 1.00 98.12 83 ASP A CA 1
ATOM 678 C C . ASP A 1 83 ? 1.167 -1.711 -7.073 1.00 98.12 83 ASP A C 1
ATOM 680 O O . ASP A 1 83 ? 0.607 -2.543 -6.353 1.00 98.12 83 ASP A O 1
ATOM 684 N N . ARG A 1 84 ? 0.490 -1.022 -8.001 1.00 97.38 84 ARG A N 1
ATOM 685 C CA . ARG A 1 84 ? -0.974 -1.090 -8.170 1.00 97.38 84 ARG A CA 1
ATOM 686 C C . ARG A 1 84 ? -1.502 -2.499 -8.458 1.00 97.38 84 ARG A C 1
ATOM 688 O O . ARG A 1 84 ? -2.576 -2.847 -7.970 1.00 97.38 84 ARG A O 1
ATOM 695 N N . TYR A 1 85 ? -0.753 -3.315 -9.200 1.00 98.31 85 TYR A N 1
ATOM 696 C CA . TYR A 1 85 ? -1.152 -4.688 -9.509 1.00 98.31 85 TYR A CA 1
ATOM 697 C C . TYR A 1 85 ? -1.065 -5.548 -8.256 1.00 98.31 85 TYR A C 1
ATOM 699 O O . TYR A 1 85 ? -1.976 -6.320 -7.958 1.00 98.31 85 TYR A O 1
ATOM 707 N N . ARG A 1 86 ? -0.008 -5.363 -7.458 1.00 98.31 86 ARG A N 1
ATOM 708 C CA . ARG A 1 86 ? 0.127 -6.068 -6.188 1.00 98.31 86 ARG A CA 1
ATOM 709 C C . ARG A 1 86 ? -0.984 -5.736 -5.200 1.00 98.31 86 ARG A C 1
ATOM 711 O O . ARG A 1 86 ? -1.525 -6.657 -4.587 1.00 98.31 86 ARG A O 1
ATOM 718 N N . LEU A 1 87 ? -1.358 -4.465 -5.082 1.00 98.38 87 LEU A N 1
ATOM 719 C CA . LEU A 1 87 ? -2.476 -4.058 -4.229 1.00 98.38 87 LEU A CA 1
ATOM 720 C C . LEU A 1 87 ? -3.804 -4.668 -4.706 1.00 98.38 87 LEU A C 1
ATOM 722 O O . LEU A 1 87 ? -4.577 -5.159 -3.886 1.00 98.38 87 LEU A O 1
ATOM 726 N N . ALA A 1 88 ? -4.048 -4.724 -6.019 1.00 98.38 88 ALA A N 1
ATOM 727 C CA . ALA A 1 88 ? -5.237 -5.374 -6.572 1.00 98.38 88 ALA A CA 1
ATOM 728 C C . ALA A 1 88 ? -5.253 -6.894 -6.312 1.00 98.38 88 ALA A C 1
ATOM 730 O O . ALA A 1 88 ? -6.278 -7.452 -5.920 1.00 98.38 88 ALA A O 1
ATOM 731 N N . MET A 1 89 ? -4.108 -7.568 -6.441 1.00 98.62 89 MET A N 1
ATOM 732 C CA . MET A 1 89 ? -3.979 -8.985 -6.081 1.00 98.62 89 MET A CA 1
ATOM 733 C C . MET A 1 89 ? -4.199 -9.243 -4.586 1.00 98.62 89 MET A C 1
ATOM 735 O O . MET A 1 89 ? -4.718 -10.296 -4.216 1.00 98.62 89 MET A O 1
ATOM 739 N N . ASP A 1 90 ? -3.820 -8.309 -3.710 1.00 98.44 90 ASP A N 1
ATOM 740 C CA . ASP A 1 90 ? -4.127 -8.411 -2.282 1.00 98.44 90 ASP A CA 1
ATOM 741 C C . ASP A 1 90 ? -5.637 -8.322 -2.025 1.00 98.44 90 ASP A C 1
ATOM 743 O O . ASP A 1 90 ? -6.156 -9.104 -1.230 1.00 98.44 90 ASP A O 1
ATOM 747 N N . VAL A 1 91 ? -6.362 -7.464 -2.750 1.00 98.31 91 VAL A N 1
ATOM 748 C CA . VAL A 1 91 ? -7.834 -7.425 -2.692 1.00 98.31 91 VAL A CA 1
ATOM 749 C C . VAL A 1 91 ? -8.433 -8.772 -3.104 1.00 98.31 91 VAL A C 1
ATOM 751 O O . VAL A 1 91 ? -9.227 -9.332 -2.350 1.00 98.31 91 VAL A O 1
ATOM 754 N N . ILE A 1 92 ? -8.021 -9.330 -4.251 1.00 98.38 92 ILE A N 1
ATOM 755 C CA . ILE A 1 92 ? -8.512 -10.637 -4.733 1.00 98.38 92 ILE A CA 1
ATOM 756 C C . ILE A 1 92 ? -8.262 -11.738 -3.695 1.00 98.38 92 ILE A C 1
ATOM 758 O O . ILE A 1 92 ? -9.110 -12.601 -3.482 1.00 98.38 92 ILE A O 1
ATOM 762 N N . ARG A 1 93 ? -7.102 -11.709 -3.032 1.00 98.00 93 ARG A N 1
ATOM 763 C CA . ARG A 1 93 ? -6.726 -12.723 -2.044 1.00 98.00 93 ARG A CA 1
ATOM 764 C C . ARG A 1 93 ? -7.528 -12.629 -0.751 1.00 98.00 93 ARG A C 1
ATOM 766 O O . ARG A 1 93 ? -7.858 -13.663 -0.180 1.00 98.00 93 ARG A O 1
ATOM 773 N N . HIS A 1 94 ? -7.757 -11.418 -0.251 1.00 97.75 94 HIS A N 1
ATOM 774 C CA . HIS A 1 94 ? -8.264 -11.218 1.106 1.00 97.75 94 HIS A CA 1
ATOM 775 C C . HIS A 1 94 ? -9.780 -11.029 1.174 1.00 97.75 94 HIS A C 1
ATOM 777 O O . HIS A 1 94 ? -10.371 -11.315 2.211 1.00 97.75 94 HIS A O 1
ATOM 783 N N . VAL A 1 95 ? -10.429 -10.591 0.092 1.00 97.00 95 VAL A N 1
ATOM 784 C CA . VAL A 1 95 ? -11.890 -10.455 0.068 1.00 97.00 95 VAL A CA 1
ATOM 785 C C . VAL A 1 95 ? -12.542 -11.826 -0.173 1.00 97.00 95 VAL A C 1
ATOM 787 O O . VAL A 1 95 ? -12.258 -12.469 -1.192 1.00 97.00 95 VAL A O 1
ATOM 790 N N . PRO A 1 96 ? -13.442 -12.284 0.721 1.00 95.56 96 PRO A N 1
ATOM 791 C CA . PRO A 1 96 ? -14.109 -13.573 0.575 1.00 95.56 96 PRO A CA 1
ATOM 792 C C . PRO A 1 96 ? -14.816 -13.730 -0.777 1.00 95.56 96 PRO A C 1
ATOM 794 O O . PRO A 1 96 ? -15.525 -12.836 -1.236 1.00 95.56 96 PRO A O 1
ATOM 797 N N . GLY A 1 97 ? -14.625 -14.887 -1.412 1.00 96.00 97 GLY A N 1
ATOM 798 C CA . GLY A 1 97 ? -15.252 -15.234 -2.691 1.00 96.00 97 GLY A CA 1
ATOM 799 C C . GLY A 1 97 ? -14.551 -14.698 -3.945 1.00 96.00 97 GLY A C 1
ATOM 800 O O . GLY A 1 97 ? -14.936 -15.095 -5.044 1.00 96.00 97 GLY A O 1
ATOM 801 N N . LEU A 1 98 ? -13.522 -13.847 -3.822 1.00 97.62 98 LEU A N 1
ATOM 802 C CA . LEU A 1 98 ? -12.799 -13.331 -4.994 1.00 97.62 98 LEU A CA 1
ATOM 803 C C . LEU A 1 98 ? -11.662 -14.242 -5.465 1.00 97.62 98 LEU A C 1
ATOM 805 O O . LEU A 1 98 ? -11.413 -14.300 -6.665 1.00 97.62 98 LEU A O 1
ATOM 809 N N . GLY A 1 99 ? -10.999 -14.961 -4.554 1.00 96.06 99 GLY A N 1
ATOM 810 C CA . GLY A 1 99 ? -9.788 -15.731 -4.864 1.00 96.06 99 GLY A CA 1
ATOM 811 C C . GLY A 1 99 ? -9.959 -16.737 -6.006 1.00 96.06 99 GLY A C 1
ATOM 812 O O . GLY A 1 99 ? -9.186 -16.716 -6.958 1.00 96.06 99 GLY A O 1
ATOM 813 N N . GLU A 1 100 ? -10.993 -17.579 -5.943 1.00 94.50 100 GLU A N 1
ATOM 814 C CA . GLU A 1 100 ? -11.290 -18.547 -7.011 1.00 94.50 100 GLU A CA 1
ATOM 815 C C . GLU A 1 100 ? -11.896 -17.864 -8.241 1.00 94.50 100 GLU A C 1
ATOM 817 O O . GLU A 1 100 ? -11.482 -18.121 -9.369 1.00 94.50 100 GLU A O 1
ATOM 822 N N . ARG A 1 101 ? -12.841 -16.940 -8.023 1.00 97.56 101 ARG A N 1
ATOM 823 C CA . ARG A 1 101 ? -13.573 -16.253 -9.095 1.00 97.56 101 ARG A CA 1
ATOM 824 C C . ARG A 1 101 ? -12.659 -15.445 -10.018 1.00 97.56 101 ARG A C 1
ATOM 826 O O . ARG A 1 101 ? -12.907 -15.384 -11.215 1.00 97.56 101 ARG A O 1
ATOM 833 N N . TYR A 1 102 ? -11.621 -14.821 -9.465 1.00 98.12 102 TYR A N 1
ATOM 834 C CA . TYR A 1 102 ? -10.723 -13.912 -10.178 1.00 98.12 102 TYR A CA 1
ATOM 835 C C . TYR A 1 102 ? -9.279 -14.428 -10.233 1.00 98.12 102 TYR A C 1
ATOM 837 O O . TYR A 1 102 ? -8.349 -13.639 -10.404 1.00 98.12 102 TYR A O 1
ATOM 845 N N . ALA A 1 103 ? -9.073 -15.746 -10.142 1.00 96.38 103 ALA A N 1
ATOM 846 C CA . ALA A 1 103 ? -7.744 -16.353 -10.242 1.00 96.38 103 ALA A CA 1
ATOM 847 C C . ALA A 1 103 ? -7.027 -15.982 -11.556 1.00 96.38 103 ALA A C 1
ATOM 849 O O . ALA A 1 103 ? -5.853 -15.616 -11.540 1.00 96.38 103 ALA A O 1
ATOM 850 N N . GLY A 1 104 ? -7.749 -15.992 -12.685 1.00 98.25 104 GLY A N 1
ATOM 851 C CA . GLY A 1 104 ? -7.200 -15.580 -13.983 1.00 98.25 104 GLY A CA 1
ATOM 852 C C . GLY A 1 104 ? -6.787 -14.105 -14.024 1.00 98.25 104 GLY A C 1
ATOM 853 O O . GLY A 1 104 ? -5.758 -13.768 -14.603 1.00 98.25 104 GLY A O 1
ATOM 854 N N . LEU A 1 105 ? -7.532 -13.227 -13.345 1.00 98.31 105 LEU A N 1
ATOM 855 C CA . LEU A 1 105 ? -7.185 -11.808 -13.245 1.00 98.31 105 LEU A CA 1
ATOM 856 C C . LEU A 1 105 ? -5.944 -11.589 -12.369 1.00 98.31 105 LEU A C 1
ATOM 858 O O . LEU A 1 105 ? -5.097 -10.765 -12.700 1.00 98.31 105 LEU A O 1
ATOM 862 N N . ALA A 1 106 ? -5.806 -12.343 -11.275 1.00 98.19 106 ALA A N 1
ATO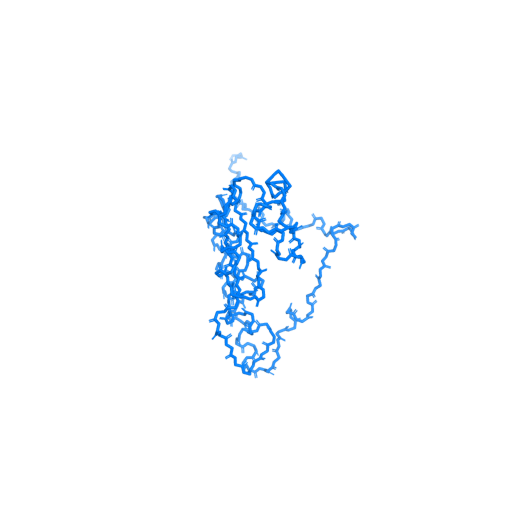M 863 C CA . ALA A 1 106 ? -4.602 -12.298 -10.452 1.00 98.19 106 ALA A CA 1
ATOM 864 C C . ALA A 1 106 ? -3.360 -12.748 -11.240 1.00 98.19 106 ALA A C 1
ATOM 866 O O . ALA A 1 106 ? -2.328 -12.088 -11.156 1.00 98.19 106 ALA A O 1
ATOM 867 N N . GLN A 1 107 ? -3.475 -13.807 -12.051 1.00 98.44 107 GLN A N 1
ATOM 868 C CA . GLN A 1 107 ? -2.393 -14.231 -12.944 1.00 98.44 107 GLN A CA 1
ATOM 869 C C . GLN A 1 107 ? -2.042 -13.135 -13.955 1.00 98.44 107 GLN A C 1
ATOM 871 O O . GLN A 1 107 ? -0.876 -12.776 -14.084 1.00 98.44 107 GLN A O 1
ATOM 876 N N . HIS A 1 108 ? -3.050 -12.542 -14.599 1.00 98.56 108 HIS A N 1
ATOM 877 C CA . HIS A 1 108 ? -2.844 -11.432 -15.526 1.00 98.56 108 HIS A CA 1
ATOM 878 C C . HIS A 1 108 ? -2.100 -10.253 -14.872 1.00 98.56 108 HIS A C 1
ATOM 880 O O . HIS A 1 108 ? -1.217 -9.660 -15.484 1.00 98.56 108 HIS A O 1
ATOM 886 N N . PHE A 1 109 ? -2.402 -9.927 -13.614 1.00 98.62 109 PHE A N 1
ATOM 887 C CA . PHE A 1 109 ? -1.693 -8.882 -12.875 1.00 98.62 109 PHE A CA 1
ATOM 888 C C . PHE A 1 109 ? -0.229 -9.225 -12.571 1.00 98.62 109 PHE A C 1
ATOM 890 O O . PHE A 1 109 ? 0.614 -8.326 -12.613 1.00 98.62 109 PHE A O 1
ATOM 897 N N . ASP A 1 110 ? 0.103 -10.484 -12.289 1.00 98.31 110 ASP A N 1
ATOM 898 C CA . ASP A 1 110 ? 1.504 -10.903 -12.159 1.00 98.31 110 ASP A CA 1
ATOM 899 C C . ASP A 1 110 ? 2.237 -10.875 -13.515 1.00 98.31 110 ASP A C 1
ATOM 901 O O . ASP A 1 110 ? 3.392 -10.441 -13.574 1.00 98.31 110 ASP A O 1
ATOM 905 N N . ASP A 1 111 ? 1.562 -11.231 -14.611 1.00 98.62 111 ASP A N 1
ATOM 906 C CA . ASP A 1 111 ? 2.114 -11.133 -15.968 1.00 98.62 111 ASP A CA 1
ATOM 907 C C . ASP A 1 111 ? 2.387 -9.668 -16.357 1.00 98.62 111 ASP A C 1
ATOM 909 O O . ASP A 1 111 ? 3.456 -9.340 -16.878 1.00 98.62 111 ASP A O 1
ATOM 913 N N . GLU A 1 112 ? 1.465 -8.757 -16.029 1.00 98.56 112 GLU A N 1
ATOM 914 C CA . GLU A 1 112 ? 1.634 -7.315 -16.229 1.00 98.56 112 GLU A CA 1
ATOM 915 C C . GLU A 1 112 ? 2.831 -6.774 -15.448 1.00 98.56 112 GLU A C 1
ATOM 917 O O . GLU A 1 112 ? 3.645 -6.028 -15.993 1.00 98.56 112 GLU A O 1
ATOM 922 N N . ARG A 1 113 ? 3.008 -7.193 -14.190 1.00 98.31 113 ARG A N 1
ATOM 923 C CA . ARG A 1 113 ? 4.208 -6.850 -13.415 1.00 98.31 113 ARG A CA 1
ATOM 924 C C . ARG A 1 113 ? 5.468 -7.321 -14.141 1.00 98.31 113 ARG A C 1
ATOM 926 O O . ARG A 1 113 ? 6.387 -6.527 -14.332 1.00 98.31 113 ARG A O 1
ATOM 933 N N . ALA A 1 114 ? 5.518 -8.574 -14.590 1.00 98.44 114 ALA A N 1
ATOM 934 C CA . ALA A 1 114 ? 6.674 -9.087 -15.325 1.00 98.44 114 ALA A CA 1
ATOM 935 C C . ALA A 1 114 ? 6.971 -8.264 -16.594 1.00 98.44 114 ALA A C 1
ATOM 937 O O . ALA A 1 114 ? 8.126 -7.888 -16.818 1.00 98.44 114 ALA A O 1
ATOM 938 N N . ARG A 1 115 ? 5.935 -7.911 -17.369 1.00 98.62 115 ARG A N 1
ATOM 939 C CA . ARG A 1 115 ? 6.044 -7.050 -18.557 1.00 98.62 115 ARG A CA 1
ATOM 940 C C . ARG A 1 115 ? 6.618 -5.673 -18.219 1.00 98.62 115 ARG A C 1
ATOM 942 O O . ARG A 1 115 ? 7.539 -5.217 -18.893 1.00 98.62 115 ARG A O 1
ATOM 949 N N . HIS A 1 116 ? 6.113 -5.025 -17.170 1.00 98.44 116 HIS A N 1
ATOM 950 C CA . HIS A 1 116 ? 6.566 -3.694 -16.746 1.00 98.44 116 HIS A CA 1
ATOM 951 C C . HIS A 1 116 ? 8.016 -3.674 -16.300 1.00 98.44 116 HIS A C 1
ATOM 953 O O . HIS A 1 116 ? 8.762 -2.774 -16.681 1.00 98.44 116 HIS A O 1
ATOM 959 N N . ARG A 1 117 ? 8.444 -4.690 -15.547 1.00 97.81 117 ARG A N 1
ATOM 960 C CA . ARG A 1 117 ? 9.848 -4.809 -15.149 1.00 97.81 117 ARG A CA 1
ATOM 961 C C . ARG A 1 117 ? 10.762 -5.018 -16.350 1.00 97.81 117 ARG A C 1
ATOM 963 O O . ARG A 1 117 ? 11.805 -4.376 -16.426 1.00 97.81 117 ARG A O 1
ATOM 970 N N . ALA A 1 118 ? 10.380 -5.895 -17.279 1.00 98.38 118 ALA A N 1
ATOM 971 C CA . ALA A 1 118 ? 11.157 -6.116 -18.496 1.00 98.38 118 ALA A CA 1
ATOM 972 C C . ALA A 1 118 ? 11.321 -4.809 -19.287 1.00 98.38 118 ALA A C 1
ATOM 974 O O . ALA A 1 118 ? 12.441 -4.445 -19.637 1.00 98.38 118 ALA A O 1
ATOM 975 N N . PHE A 1 119 ? 10.230 -4.055 -19.458 1.00 98.50 119 PHE A N 1
ATOM 976 C CA . PHE A 1 119 ? 10.248 -2.758 -20.134 1.00 98.50 119 PHE A CA 1
ATOM 977 C C . PHE A 1 119 ? 11.165 -1.745 -19.430 1.00 98.50 119 PHE A C 1
ATOM 979 O O . PHE A 1 119 ? 11.991 -1.103 -20.077 1.00 98.50 119 PHE A O 1
ATOM 986 N N . ALA A 1 120 ? 11.069 -1.632 -18.101 1.00 97.94 120 ALA A N 1
ATOM 987 C CA . ALA A 1 120 ? 11.921 -0.738 -17.320 1.00 97.94 120 ALA A CA 1
ATOM 988 C C . ALA A 1 120 ? 13.412 -1.081 -17.469 1.00 97.94 120 ALA A C 1
ATOM 990 O O . ALA A 1 120 ? 14.246 -0.181 -17.542 1.00 97.94 120 ALA A O 1
ATOM 991 N N . TYR A 1 121 ? 13.754 -2.370 -17.548 1.00 97.50 121 TYR A N 1
ATOM 992 C CA . TYR A 1 121 ? 15.145 -2.824 -17.647 1.00 97.50 121 TYR A CA 1
ATOM 993 C C . TYR A 1 121 ? 15.706 -2.654 -19.059 1.00 97.50 121 TYR A C 1
ATOM 995 O O . TYR A 1 121 ? 16.893 -2.378 -19.215 1.00 97.50 121 TYR A O 1
ATOM 1003 N N . GLU A 1 122 ? 14.862 -2.799 -20.078 1.00 98.38 122 GLU A N 1
ATOM 1004 C CA . GLU A 1 122 ? 15.246 -2.606 -21.475 1.00 98.38 122 GLU A CA 1
ATOM 1005 C C . GLU A 1 122 ? 15.387 -1.121 -21.836 1.00 98.38 122 GLU A C 1
ATOM 1007 O O . GLU A 1 122 ? 16.339 -0.734 -22.515 1.00 98.38 122 GLU A O 1
ATOM 1012 N N . HIS A 1 123 ? 14.461 -0.278 -21.371 1.00 97.88 123 HIS A N 1
ATOM 1013 C CA . HIS A 1 123 ? 14.352 1.110 -21.828 1.00 97.88 123 HIS A CA 1
ATOM 1014 C C . HIS A 1 123 ? 14.787 2.156 -20.796 1.00 97.88 123 HIS A C 1
ATOM 1016 O O . HIS A 1 123 ? 14.988 3.314 -21.158 1.00 97.88 123 HIS A O 1
ATOM 1022 N N . GLY A 1 124 ? 14.936 1.786 -19.520 1.00 97.75 124 GLY A N 1
ATOM 1023 C CA . GLY A 1 124 ? 15.292 2.715 -18.441 1.00 97.75 124 GLY A CA 1
ATOM 1024 C C . GLY A 1 124 ? 14.179 3.699 -18.060 1.00 97.75 124 GLY A C 1
ATOM 1025 O O . GLY A 1 124 ? 14.444 4.692 -17.384 1.00 97.75 124 GLY A O 1
ATOM 1026 N N . ILE A 1 125 ? 12.945 3.455 -18.509 1.00 98.31 125 ILE A N 1
ATOM 1027 C CA . ILE A 1 125 ? 11.762 4.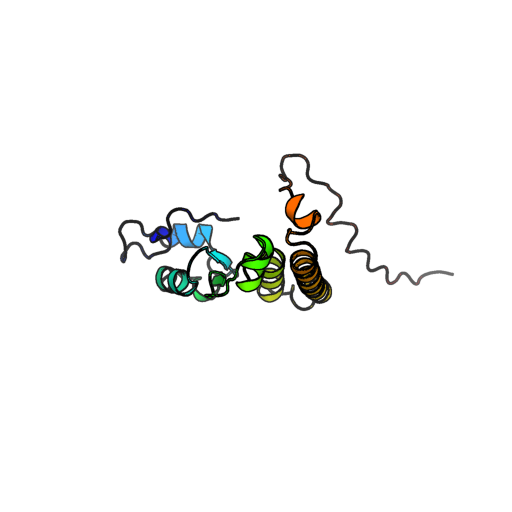293 -18.267 1.00 98.31 125 ILE A CA 1
ATOM 1028 C C . ILE A 1 125 ? 10.573 3.369 -17.967 1.00 98.31 125 ILE A C 1
ATOM 1030 O O . ILE A 1 125 ? 10.509 2.255 -18.485 1.00 98.31 125 ILE A O 1
ATOM 1034 N N . ASP A 1 126 ? 9.630 3.823 -17.141 1.00 98.50 126 ASP A N 1
ATOM 1035 C CA . ASP A 1 126 ? 8.371 3.101 -16.937 1.00 98.50 126 ASP A CA 1
ATOM 1036 C C . ASP A 1 126 ? 7.559 3.008 -18.236 1.00 98.50 126 ASP A C 1
ATOM 1038 O O . ASP A 1 126 ? 7.589 3.898 -19.086 1.00 98.50 126 ASP A O 1
ATOM 1042 N N . SER A 1 127 ? 6.806 1.924 -18.397 1.00 97.44 127 SER A N 1
ATOM 1043 C CA . SER A 1 127 ? 5.999 1.709 -19.598 1.00 97.44 127 SER A CA 1
ATOM 1044 C C . SER A 1 127 ? 5.013 2.862 -19.864 1.00 97.44 127 SER A C 1
ATOM 1046 O O . SER A 1 127 ? 4.510 3.496 -18.925 1.00 97.44 127 SER A O 1
ATOM 1048 N N . PRO A 1 128 ? 4.674 3.137 -21.139 1.00 96.81 128 PRO A N 1
ATOM 1049 C CA . PRO A 1 128 ? 3.746 4.212 -21.482 1.00 96.81 128 PRO A CA 1
ATOM 1050 C C . PRO A 1 128 ? 2.379 4.097 -20.796 1.00 96.81 128 PRO A C 1
ATOM 1052 O O . PRO A 1 128 ? 1.770 5.115 -20.486 1.00 96.81 128 PRO A O 1
ATOM 1055 N N . ASP A 1 129 ? 1.897 2.884 -20.521 1.00 93.12 129 ASP A N 1
ATOM 1056 C CA . ASP A 1 129 ? 0.619 2.650 -19.844 1.00 93.12 129 ASP A CA 1
ATOM 1057 C C . ASP A 1 129 ? 0.689 2.808 -18.312 1.00 93.12 129 ASP A C 1
ATOM 1059 O O . ASP A 1 129 ? -0.331 3.014 -17.646 1.00 93.12 129 ASP A O 1
ATOM 1063 N N . VAL A 1 130 ? 1.887 2.775 -17.723 1.00 95.69 130 VAL A N 1
ATOM 1064 C CA . VAL A 1 130 ? 2.107 3.255 -16.352 1.00 95.69 130 VAL A CA 1
ATOM 1065 C C . VAL A 1 130 ? 2.137 4.781 -16.328 1.00 95.69 130 VAL A C 1
ATOM 1067 O O . VAL A 1 130 ? 1.414 5.382 -15.534 1.00 95.69 130 VAL A O 1
ATOM 1070 N N . LEU A 1 131 ? 2.909 5.407 -17.219 1.00 94.62 131 LEU A N 1
ATOM 1071 C CA . LEU A 1 131 ? 3.089 6.864 -17.259 1.00 94.62 131 LEU A CA 1
ATOM 1072 C C . LEU A 1 131 ? 1.832 7.630 -17.696 1.00 94.62 131 LEU A C 1
ATOM 1074 O O . LEU A 1 131 ? 1.579 8.730 -17.214 1.00 94.62 131 LEU A O 1
ATOM 1078 N N . GLY A 1 132 ? 1.052 7.061 -18.615 1.00 94.12 132 GLY A N 1
ATOM 1079 C CA . GLY A 1 132 ? -0.167 7.661 -19.159 1.00 94.12 132 GLY A CA 1
ATOM 1080 C C . GLY A 1 132 ? -1.425 7.390 -18.334 1.00 94.12 132 GLY A C 1
ATOM 1081 O O . GLY A 1 132 ? -2.515 7.808 -18.730 1.00 94.12 132 GLY A O 1
ATOM 1082 N N . TRP A 1 133 ? -1.312 6.675 -17.211 1.00 94.94 133 TRP A N 1
ATOM 1083 C CA . TRP A 1 133 ? -2.466 6.366 -16.375 1.00 94.94 133 TRP A CA 1
ATOM 1084 C C . TRP A 1 133 ? -3.001 7.623 -15.690 1.00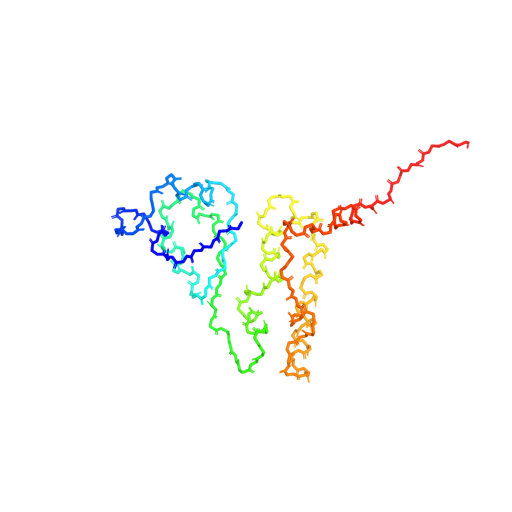 94.94 133 TRP A C 1
ATOM 1086 O O . TRP A 1 133 ? -2.254 8.402 -15.104 1.00 94.94 133 TRP A O 1
ATOM 1096 N N . ASN A 1 134 ? -4.320 7.779 -15.723 1.00 91.56 134 ASN A N 1
ATOM 1097 C CA . ASN A 1 134 ? -5.026 8.857 -15.052 1.00 91.56 134 ASN A CA 1
ATOM 1098 C C . ASN A 1 134 ? -6.168 8.279 -14.221 1.00 91.56 134 ASN A C 1
ATOM 1100 O O . ASN A 1 134 ? -6.805 7.297 -14.612 1.00 91.56 134 ASN A O 1
ATOM 1104 N N . TRP A 1 135 ? -6.434 8.905 -13.077 1.00 87.50 135 TRP A N 1
ATOM 1105 C CA . TRP A 1 135 ? -7.619 8.589 -12.294 1.00 87.50 135 TRP A CA 1
ATOM 1106 C C . TRP A 1 135 ? -8.872 9.014 -13.063 1.00 87.50 135 TRP A C 1
ATOM 1108 O O . TRP A 1 135 ? -8.968 10.157 -13.505 1.00 87.50 135 TRP A O 1
ATOM 1118 N N . ILE A 1 136 ? -9.832 8.102 -13.195 1.00 86.19 136 ILE A N 1
ATOM 1119 C CA . ILE A 1 136 ? -11.159 8.410 -13.727 1.00 86.19 136 ILE A CA 1
ATOM 1120 C C . ILE A 1 136 ? -12.026 8.801 -12.530 1.00 86.19 136 ILE A C 1
ATOM 1122 O O . ILE A 1 136 ? -12.290 7.958 -11.669 1.00 86.19 136 ILE A O 1
ATOM 1126 N N . ASP A 1 137 ? -12.454 10.062 -12.446 1.00 78.75 137 ASP A N 1
ATOM 1127 C CA . ASP A 1 137 ? -13.404 10.473 -11.413 1.00 78.75 137 ASP A CA 1
ATOM 1128 C C . ASP A 1 137 ? -14.782 9.866 -11.728 1.00 78.75 137 ASP A C 1
ATOM 1130 O O . ASP A 1 137 ? -15.346 10.140 -12.790 1.00 78.75 137 ASP A O 1
ATOM 1134 N N . PRO A 1 138 ? -15.371 9.060 -10.826 1.00 66.81 138 PRO A N 1
ATOM 1135 C CA . PRO A 1 138 ? -16.705 8.506 -11.040 1.00 66.81 138 PRO A CA 1
ATOM 1136 C C . PRO A 1 138 ? -17.787 9.576 -11.251 1.00 66.81 138 PRO A C 1
ATOM 1138 O O . PRO A 1 138 ? -18.830 9.285 -11.830 1.00 66.81 138 PRO A O 1
ATOM 1141 N N . ARG A 1 139 ? -17.554 10.811 -10.788 1.00 73.56 139 ARG A N 1
ATOM 1142 C CA . ARG A 1 139 ? -18.476 11.947 -10.939 1.00 73.56 139 ARG A CA 1
ATOM 1143 C C . ARG A 1 139 ? -18.399 12.604 -12.314 1.00 73.56 139 ARG A C 1
ATOM 1145 O O . ARG A 1 139 ? -19.349 13.280 -12.694 1.00 73.56 139 ARG A O 1
ATOM 1152 N N . ASP A 1 140 ? -17.331 12.357 -13.066 1.00 71.31 140 ASP A N 1
ATOM 1153 C CA . ASP A 1 140 ? -17.122 12.915 -14.406 1.00 71.31 140 ASP A CA 1
ATOM 1154 C C . ASP A 1 140 ? -17.803 12.066 -15.501 1.00 71.31 140 ASP A C 1
ATOM 1156 O O . ASP A 1 140 ? -17.479 12.180 -16.681 1.00 71.31 140 ASP A O 1
ATOM 1160 N N . GLY A 1 141 ? -18.764 11.211 -15.121 1.00 55.66 141 GLY A N 1
ATOM 1161 C CA . GLY A 1 141 ? -19.467 10.317 -16.042 1.00 55.66 141 GLY A CA 1
ATOM 1162 C C . GLY A 1 141 ? -18.597 9.140 -16.473 1.00 55.66 141 GLY A C 1
ATOM 1163 O O . GLY A 1 141 ? -18.495 8.855 -17.665 1.00 55.66 141 GLY A O 1
ATOM 1164 N N . GLY A 1 142 ? -17.944 8.485 -15.502 1.00 50.16 142 GLY A N 1
ATOM 1165 C CA . GLY A 1 142 ? -17.099 7.316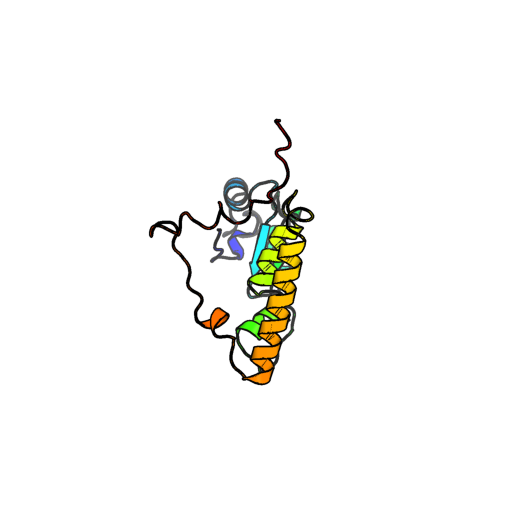 -15.747 1.00 50.16 142 GLY A CA 1
ATOM 1166 C C . GLY A 1 142 ? -17.788 6.296 -16.670 1.00 50.16 142 GLY A C 1
ATOM 1167 O O . GLY A 1 142 ? -19.010 6.162 -16.624 1.00 50.16 142 GLY A O 1
ATOM 1168 N N . PRO A 1 143 ? -17.034 5.598 -17.533 1.00 47.38 143 PRO A N 1
ATOM 1169 C CA . PRO A 1 143 ? -17.606 4.769 -18.587 1.00 47.38 143 PRO A CA 1
ATOM 1170 C C . PRO A 1 143 ? -18.560 3.729 -17.994 1.00 47.38 143 PRO A C 1
ATOM 1172 O O . PRO A 1 143 ? -18.133 2.853 -17.242 1.00 47.38 143 PRO A O 1
ATOM 1175 N N . GLU A 1 144 ? -19.840 3.794 -18.376 1.00 45.34 144 GLU A N 1
ATOM 1176 C CA . GLU A 1 144 ? -20.892 2.827 -18.011 1.00 45.34 144 GLU A CA 1
ATOM 1177 C C . GLU A 1 144 ? -20.600 1.380 -18.480 1.00 45.34 144 GLU A C 1
ATOM 1179 O O . GLU A 1 144 ? -21.421 0.484 -18.322 1.00 45.34 144 GLU A O 1
ATOM 1184 N N . THR A 1 145 ? -19.427 1.118 -19.057 1.00 39.94 145 THR A N 1
ATOM 1185 C CA . THR A 1 145 ? -19.158 -0.030 -19.930 1.00 39.94 145 THR A CA 1
ATOM 1186 C C . THR A 1 145 ? -18.249 -1.112 -19.342 1.00 39.94 145 THR A C 1
ATOM 1188 O O . THR A 1 145 ? -18.141 -2.177 -19.938 1.00 39.94 145 THR A O 1
ATOM 1191 N N . PHE A 1 146 ? -17.615 -0.927 -18.178 1.00 41.44 146 PHE A N 1
ATOM 1192 C CA . PHE A 1 146 ? -16.663 -1.943 -17.676 1.00 41.44 146 PHE A CA 1
ATOM 1193 C C . PHE A 1 146 ? -17.282 -3.084 -16.855 1.00 41.44 146 PHE A C 1
ATOM 1195 O O . PHE A 1 146 ? -16.620 -4.099 -16.645 1.00 41.44 146 PHE A O 1
ATOM 1202 N N . ILE A 1 147 ? -18.534 -2.962 -16.399 1.00 41.38 147 ILE A N 1
ATOM 1203 C CA . ILE A 1 147 ? -19.178 -4.011 -15.584 1.00 41.38 147 ILE A CA 1
ATOM 1204 C C . ILE A 1 147 ? -19.954 -5.021 -16.451 1.00 41.38 147 ILE A C 1
ATOM 1206 O O . ILE A 1 147 ? -20.123 -6.164 -16.034 1.00 41.38 147 ILE A O 1
ATOM 1210 N N . THR A 1 148 ? -20.379 -4.657 -17.665 1.00 33.84 148 THR A N 1
ATOM 1211 C CA . THR A 1 148 ? -21.271 -5.510 -18.473 1.00 33.84 148 THR A CA 1
ATOM 1212 C C . THR A 1 148 ? -20.560 -6.446 -19.452 1.00 33.84 148 THR A C 1
ATOM 1214 O O . THR A 1 148 ? -21.115 -7.494 -19.754 1.00 33.84 148 THR A O 1
ATOM 1217 N N . ASP A 1 149 ? -19.337 -6.138 -19.898 1.00 32.00 149 ASP A N 1
ATOM 1218 C CA . ASP A 1 149 ? -18.689 -6.882 -21.001 1.00 32.00 149 ASP A CA 1
ATOM 1219 C C . ASP A 1 149 ? -17.733 -8.010 -20.568 1.00 32.00 149 ASP A C 1
ATOM 1221 O O . ASP A 1 149 ? -17.226 -8.748 -21.407 1.00 32.00 149 ASP A O 1
ATOM 1225 N N . SER A 1 150 ? -17.479 -8.186 -19.266 1.00 37.22 150 SER A N 1
ATOM 1226 C CA . SER A 1 150 ? -16.582 -9.250 -18.761 1.00 37.22 150 SER A CA 1
ATOM 1227 C C . SER A 1 150 ? -17.298 -10.398 -18.039 1.00 37.22 150 SER A C 1
ATOM 1229 O O . SER A 1 150 ? -16.643 -11.305 -17.528 1.00 37.22 150 SER A O 1
ATOM 1231 N N . LEU A 1 151 ? -18.636 -10.383 -18.018 1.00 35.56 151 LEU A N 1
ATOM 1232 C CA . LEU A 1 151 ? -19.471 -11.455 -17.462 1.00 35.56 151 LEU A CA 1
ATOM 1233 C C . LEU A 1 151 ? -20.253 -12.244 -18.523 1.00 35.56 151 LEU A C 1
ATOM 1235 O O . LEU A 1 151 ? -21.021 -13.127 -18.146 1.00 35.56 151 LEU A O 1
ATOM 1239 N N . ASP A 1 152 ? -20.027 -12.013 -19.821 1.00 35.19 152 ASP A N 1
ATOM 1240 C CA . ASP A 1 152 ? -20.556 -12.900 -20.865 1.00 35.19 152 ASP A CA 1
ATOM 1241 C C . ASP A 1 152 ? -19.698 -14.173 -20.980 1.00 35.19 152 ASP A C 1
ATOM 1243 O O . ASP A 1 152 ? -18.998 -14.436 -21.958 1.00 35.19 152 ASP A O 1
ATOM 1247 N N . THR A 1 153 ? -19.730 -14.992 -19.927 1.00 38.78 153 THR A N 1
ATOM 1248 C CA . THR A 1 153 ? -19.535 -16.433 -20.075 1.00 38.78 153 THR A CA 1
ATOM 1249 C C . THR A 1 153 ? -20.773 -16.9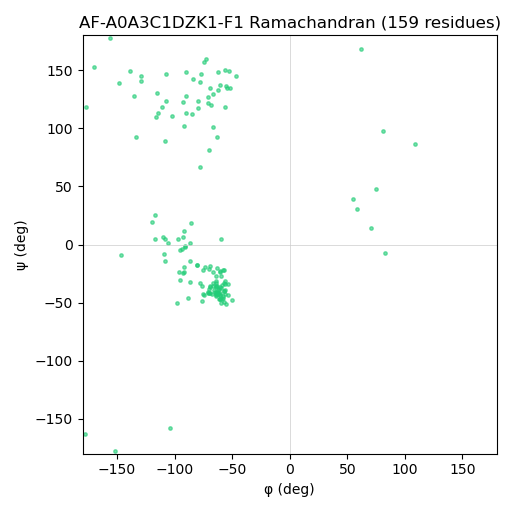83 -20.768 1.00 38.78 153 THR A C 1
ATOM 1251 O O . THR A 1 153 ? -21.690 -17.487 -20.118 1.00 38.78 153 THR A O 1
ATOM 1254 N N . GLY A 1 154 ? -20.802 -16.852 -22.092 1.00 32.72 154 GLY A N 1
ATOM 1255 C CA . GLY A 1 154 ? -21.793 -17.485 -22.943 1.00 32.72 154 GLY A CA 1
ATOM 1256 C C . GLY A 1 154 ? -21.670 -19.004 -22.859 1.00 32.72 154 GLY A C 1
ATOM 1257 O O . GLY A 1 154 ? -20.902 -19.620 -23.597 1.00 32.72 154 GLY A O 1
ATOM 1258 N N . ALA A 1 155 ? -22.439 -19.603 -21.954 1.00 32.59 155 ALA A N 1
ATOM 1259 C CA . ALA A 1 155 ? -22.809 -21.006 -21.985 1.00 32.59 155 ALA A CA 1
ATOM 1260 C C . ALA A 1 155 ? -24.310 -21.137 -21.689 1.00 32.59 155 ALA A C 1
ATOM 1262 O O . ALA A 1 155 ? -24.815 -20.649 -20.681 1.00 32.59 155 ALA A O 1
ATOM 1263 N N . ASP A 1 156 ? -24.959 -21.848 -22.606 1.00 32.19 156 ASP A N 1
ATOM 1264 C CA . ASP A 1 156 ? -26.247 -22.526 -22.510 1.00 32.19 156 ASP A CA 1
ATOM 1265 C C . ASP A 1 156 ? -27.543 -21.720 -22.679 1.00 32.19 156 ASP A C 1
ATOM 1267 O O . ASP A 1 156 ? -28.180 -21.239 -21.747 1.00 32.19 156 ASP A O 1
ATOM 1271 N N . SER A 1 157 ? -28.064 -21.796 -23.907 1.00 32.84 157 SER A N 1
ATOM 1272 C CA . SER A 1 157 ? -29.468 -22.175 -24.094 1.00 32.84 157 SER A CA 1
ATOM 1273 C C . SER A 1 157 ? -29.597 -23.232 -25.194 1.00 32.84 157 SER A C 1
ATOM 1275 O O . SER A 1 157 ? -29.739 -22.952 -26.381 1.00 32.84 157 SER A O 1
ATOM 1277 N N . VAL A 1 158 ? -29.569 -24.495 -24.766 1.00 34.34 158 VAL A N 1
ATOM 1278 C CA . VAL A 1 158 ? -30.319 -25.561 -25.433 1.00 34.34 158 VAL A CA 1
ATOM 1279 C C . VAL A 1 158 ? -31.797 -25.266 -25.193 1.00 34.34 158 VAL A C 1
ATOM 1281 O O . VAL A 1 158 ? -32.202 -25.225 -24.036 1.00 34.34 158 VAL A O 1
ATOM 1284 N N . LEU A 1 159 ? -32.578 -25.064 -26.260 1.00 32.06 159 LEU A N 1
ATOM 1285 C CA . LEU A 1 159 ? -34.004 -25.417 -26.374 1.00 32.06 159 LEU A CA 1
ATOM 1286 C C . LEU A 1 159 ? -34.529 -25.086 -27.787 1.00 32.06 159 LEU A C 1
ATOM 1288 O O . LEU A 1 159 ? -34.605 -23.922 -28.167 1.00 32.06 159 LEU A O 1
ATOM 1292 N N . GLY A 1 160 ? -34.984 -26.118 -28.508 1.00 31.52 160 GLY A N 1
ATOM 1293 C CA . GLY A 1 160 ? -36.124 -26.009 -29.429 1.00 31.52 160 GLY A CA 1
ATOM 1294 C C . GLY A 1 160 ? -35.850 -26.064 -30.935 1.00 31.52 160 GLY A C 1
ATOM 1295 O O . GLY A 1 160 ? -35.801 -25.022 -31.581 1.00 31.52 160 GLY A O 1
ATOM 1296 N N . ALA A 1 161 ? -35.804 -27.276 -31.498 1.00 35.22 161 ALA A N 1
ATOM 1297 C CA . ALA A 1 161 ? -36.763 -27.782 -32.498 1.00 35.22 161 ALA A CA 1
ATOM 1298 C C . ALA A 1 161 ? -36.504 -29.271 -32.769 1.00 35.22 161 ALA A C 1
ATOM 1300 O O . ALA A 1 161 ? -35.321 -29.637 -32.947 1.00 35.22 161 ALA A O 1
#

Sequence (161 aa):
FVNVVDLMRLQDPTQHPHGMPDEDFDSVFTTDKPVIFAFHGYPALVHQLAYRRNNHHNFHVRGFKEKGTTTTPFDMLMLNDLDRYRLAMDVIRHVPGLGERYAGLAQHFDDERARHRAFAYEHGIDSPDVLGWNWIDPRDGGPETFITDSLDTGADSVLGA

Nearest PDB structures (foldseek):
  8io8-assembly1_B  TM=9.778E-01  e=3.925E-15  unclassified
  8ioe-assembly1_G  TM=9.699E-01  e=5.180E-14  Synechococcus elongatus PCC 7942 = FACHB-805
  8ioe-assembly1_A  TM=9.705E-01  e=7.095E-14  Synechococcus elongatus PCC 7942 = FACHB-805
  3ahj-assembly1_A-2  TM=9.718E-01  e=2.562E-12  Bifidobacterium breve
  3ahi-assembly1_A-2  TM=9.709E-01  e=6.585E-12  Bifidobacterium breve

Radius of gyration: 19.93 Å; Cα contacts (8 Å, |Δi|>4): 169; chains: 1; bounding box: 56×41×58 Å

Secondary structure (DSSP, 8-state):
----S-GGGGS-TTT-TTPPPHHHHHHHH-SSS-EEEE-SS-HHHHHHHHTTSTTGGGEEEE---S---S--HHHHHHHTT-SHHHHHHHHHHHSTTHHHHTHHHHHHHHHHHHHHHHHHHHHSS--HHHHT-----GGGT--TTTTTSS-----------

pLDDT: mean 88.78, std 20.27, range [31.52, 98.62]